Protein AF-N4UW84-F1 (afdb_monomer)

InterPro domains:
  IPR007889 DNA binding HTH domain, Psq-type [PF05225] (5-43)
  IPR009057 Homedomain-like superfamily [SSF46689] (2-56)

pLDDT: mean 84.0, std 11.3, range [47.91, 93.69]

Mean predicted aligned error: 10.62 Å

Sequence (103 aa):
MPSYTEEDMLIAINLVQNGQSELKAAKEASVPRSSLRDRLKGIRPQKKAHSDQQRLGPTVEADIIRFLRLQDTLCTPLTHFQIRQLVIRILSLQGDNKPLGKH

Secondary structure (DSSP, 8-state):
-----HHHHHHHHHHHHTT--HHHHHHHTT--HHHHHHHHTTPPPHHHHSGGG-SS-HHHHHHHHHHHHHHHHTT-PPPHHHHHHHHHHHHHHTT--PPPS--

Structure (mmCIF, N/CA/C/O backbone):
data_AF-N4UW84-F1
#
_entry.id   AF-N4UW84-F1
#
loop_
_atom_site.group_PDB
_atom_site.id
_atom_site.type_symbol
_atom_site.label_atom_id
_atom_site.label_alt_id
_atom_site.label_comp_id
_atom_site.label_asym_id
_atom_site.label_entity_id
_atom_site.label_seq_id
_atom_site.pdbx_PDB_ins_code
_atom_site.Cartn_x
_atom_site.Cartn_y
_atom_site.Cartn_z
_atom_site.occupancy
_atom_site.B_iso_or_equiv
_atom_site.auth_seq_id
_atom_site.auth_comp_id
_atom_site.auth_asym_id
_atom_site.auth_atom_id
_atom_site.pdbx_PDB_model_num
ATOM 1 N N . MET A 1 1 ? 0.893 14.140 11.248 1.00 47.91 1 MET A N 1
ATOM 2 C CA . MET A 1 1 ? -0.160 13.338 11.911 1.00 47.91 1 MET A CA 1
ATOM 3 C C . MET A 1 1 ? 0.429 11.978 12.242 1.00 47.91 1 MET A C 1
ATOM 5 O O . MET A 1 1 ? 1.151 11.478 11.386 1.00 47.91 1 MET A O 1
ATOM 9 N N . PRO A 1 2 ? 0.184 11.403 13.432 1.00 52.25 2 PRO A N 1
ATOM 10 C CA . PRO A 1 2 ? 0.597 10.034 13.727 1.00 52.25 2 PRO A CA 1
ATOM 11 C C . PRO A 1 2 ? 0.010 9.096 12.668 1.00 52.25 2 PRO A C 1
ATOM 13 O O . PRO A 1 2 ? -1.189 9.155 12.387 1.00 52.25 2 PRO A O 1
ATOM 16 N N . SER A 1 3 ? 0.866 8.304 12.028 1.00 74.56 3 SER A N 1
ATOM 17 C CA . SER A 1 3 ? 0.442 7.300 11.058 1.00 74.56 3 SER A CA 1
ATOM 18 C C . SER A 1 3 ? -0.027 6.079 11.837 1.00 74.56 3 SER A C 1
ATOM 20 O O . SER A 1 3 ? 0.803 5.304 12.295 1.00 74.56 3 SER A O 1
ATOM 22 N N . TYR A 1 4 ? -1.337 5.939 12.026 1.00 81.69 4 TYR A N 1
ATOM 23 C CA . TYR A 1 4 ? -1.922 4.719 12.577 1.00 81.69 4 TYR A CA 1
ATOM 24 C C . TYR A 1 4 ? -2.097 3.673 11.468 1.00 81.69 4 TYR A C 1
ATOM 26 O O . TYR A 1 4 ? -2.342 4.015 10.305 1.00 81.69 4 TYR A O 1
ATOM 34 N N . THR A 1 5 ? -1.966 2.402 11.823 1.00 85.50 5 THR A N 1
ATOM 35 C CA . THR A 1 5 ? -2.109 1.265 10.908 1.00 85.50 5 THR A CA 1
ATOM 36 C C . THR A 1 5 ? -3.553 0.746 10.867 1.00 85.50 5 THR A C 1
ATOM 38 O O . THR A 1 5 ? -4.422 1.170 11.633 1.00 85.50 5 THR A O 1
ATOM 41 N N . GLU A 1 6 ? -3.850 -0.169 9.936 1.00 85.06 6 GLU A N 1
ATOM 42 C CA . GLU A 1 6 ? -5.151 -0.859 9.909 1.00 85.06 6 GLU A CA 1
ATOM 43 C C . GLU A 1 6 ? -5.359 -1.693 11.183 1.00 85.06 6 GLU A C 1
ATOM 45 O O . GLU A 1 6 ? -6.471 -1.746 11.705 1.00 85.06 6 GLU A O 1
ATOM 50 N N . GLU A 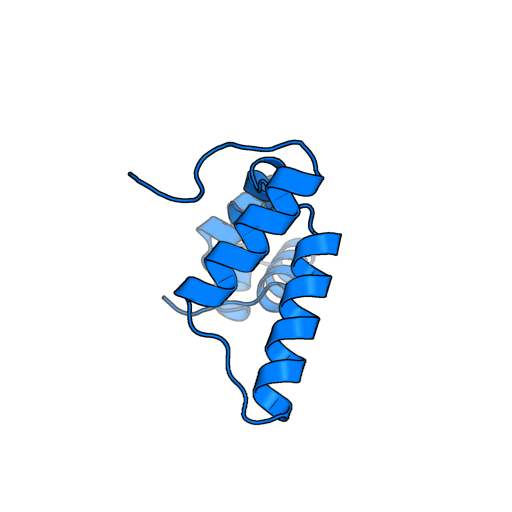1 7 ? -4.280 -2.289 11.694 1.00 87.44 7 GLU A N 1
ATOM 51 C CA . GLU A 1 7 ? -4.251 -3.117 12.902 1.00 87.44 7 GLU A CA 1
ATOM 52 C C . GLU A 1 7 ? -4.636 -2.304 14.138 1.00 87.44 7 GLU A C 1
ATOM 54 O O . GLU A 1 7 ? -5.547 -2.699 14.866 1.00 87.44 7 GLU A O 1
ATOM 59 N N . ASP A 1 8 ? -4.054 -1.111 14.301 1.00 89.62 8 ASP A N 1
ATOM 60 C CA . ASP A 1 8 ? -4.412 -0.183 15.381 1.00 89.62 8 ASP A CA 1
ATOM 61 C C . ASP A 1 8 ? -5.910 0.139 15.365 1.00 89.62 8 ASP A C 1
ATOM 63 O O . ASP A 1 8 ? -6.571 0.211 16.404 1.00 89.62 8 ASP A O 1
ATOM 67 N N . MET A 1 9 ? -6.499 0.283 14.172 1.00 88.56 9 MET A N 1
ATOM 68 C CA . MET A 1 9 ? -7.928 0.544 14.091 1.00 88.56 9 MET A CA 1
ATOM 69 C C . MET A 1 9 ? -8.790 -0.678 14.421 1.00 88.56 9 MET A C 1
ATOM 71 O O . MET A 1 9 ? -9.860 -0.514 15.007 1.00 88.56 9 MET A O 1
ATOM 75 N N . LEU A 1 10 ? -8.350 -1.888 14.077 1.00 89.62 10 LEU A N 1
ATOM 76 C CA . LEU A 1 10 ? -9.048 -3.114 14.469 1.00 89.62 10 LEU A CA 1
ATOM 77 C C . LEU A 1 10 ? -9.032 -3.295 15.990 1.00 89.62 10 LEU A C 1
ATOM 79 O O . LEU A 1 10 ? -10.072 -3.616 16.568 1.00 89.62 10 LEU A O 1
ATOM 83 N N . ILE A 1 11 ? -7.900 -3.004 16.639 1.00 92.19 11 ILE A N 1
ATOM 84 C CA . ILE A 1 11 ? -7.777 -2.998 18.103 1.00 92.19 11 ILE A CA 1
ATOM 85 C C . ILE A 1 11 ? -8.775 -2.002 18.704 1.00 92.19 11 ILE A C 1
ATOM 87 O O . 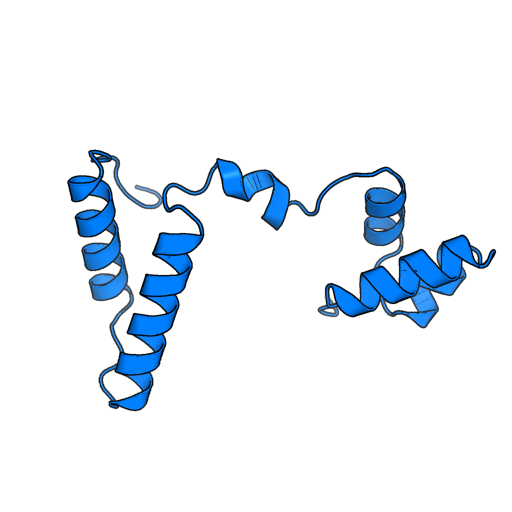ILE A 1 11 ? -9.561 -2.360 19.580 1.00 92.19 11 ILE A O 1
ATOM 91 N N . ALA A 1 12 ? -8.816 -0.773 18.183 1.00 92.25 12 ALA A N 1
ATOM 92 C CA . ALA A 1 12 ? -9.744 0.254 18.649 1.00 92.25 12 ALA A CA 1
ATOM 93 C C . ALA A 1 12 ? -11.221 -0.165 18.513 1.00 92.25 12 ALA A C 1
ATOM 95 O O . ALA A 1 12 ? -12.019 0.074 19.418 1.00 92.25 12 ALA A O 1
ATOM 96 N N . ILE A 1 13 ? -11.596 -0.805 17.400 1.00 90.88 13 ILE A N 1
ATOM 97 C CA . ILE A 1 13 ? -12.960 -1.312 17.182 1.00 90.88 13 ILE A CA 1
ATOM 98 C C . ILE A 1 13 ? -13.289 -2.417 18.191 1.00 90.88 13 ILE A C 1
ATOM 100 O O . ILE A 1 13 ? -14.372 -2.399 18.776 1.00 90.88 13 ILE A O 1
ATOM 104 N N . ASN A 1 14 ? -12.359 -3.345 18.431 1.00 93.31 14 ASN A N 1
ATOM 105 C CA . ASN A 1 14 ? -12.554 -4.430 19.389 1.00 93.31 14 ASN A CA 1
ATOM 106 C C . ASN A 1 14 ? -12.741 -3.900 20.821 1.00 93.31 14 ASN A C 1
ATOM 108 O O . ASN A 1 14 ? -13.651 -4.334 21.521 1.00 93.31 14 ASN A O 1
ATOM 112 N N . LEU A 1 15 ? -11.964 -2.892 21.230 1.00 92.25 15 LEU A N 1
ATOM 113 C CA . LEU A 1 15 ? -12.121 -2.237 22.534 1.00 92.25 15 LEU A CA 1
ATOM 114 C C . LEU A 1 15 ? -13.513 -1.612 22.711 1.00 92.25 15 LEU A C 1
ATOM 116 O O . LEU A 1 15 ? -14.109 -1.741 23.782 1.00 92.25 15 LEU A O 1
ATOM 120 N N . VAL A 1 16 ? -14.058 -0.980 21.664 1.00 91.88 16 VAL A N 1
ATOM 121 C CA . VAL A 1 16 ? -15.428 -0.437 21.695 1.00 91.88 16 VAL A CA 1
ATOM 122 C C . VAL A 1 16 ? -16.471 -1.554 21.777 1.00 91.88 16 VAL A C 1
ATOM 124 O O . VAL A 1 16 ? -17.420 -1.444 22.550 1.00 91.88 16 VAL A O 1
ATOM 127 N N . GLN A 1 17 ? -16.285 -2.653 21.040 1.00 90.31 17 GLN A N 1
ATOM 128 C CA . GLN A 1 17 ? -17.166 -3.827 21.112 1.00 90.31 17 GLN A CA 1
ATOM 129 C C . GLN A 1 17 ? -17.149 -4.489 22.497 1.00 90.31 17 GLN A C 1
ATOM 131 O O . GLN A 1 17 ? -18.188 -4.942 22.967 1.00 90.31 17 GLN A O 1
ATOM 136 N N . ASN A 1 18 ? -16.005 -4.461 23.187 1.00 91.31 18 ASN A N 1
ATOM 137 C CA . ASN A 1 18 ? -15.851 -4.933 24.566 1.00 91.31 18 ASN A CA 1
ATOM 138 C C . ASN A 1 18 ? -16.427 -3.956 25.616 1.00 91.31 18 ASN A C 1
ATOM 140 O O . ASN A 1 18 ? -16.223 -4.144 26.814 1.00 91.31 18 ASN A O 1
ATOM 144 N N . GLY A 1 19 ? -17.132 -2.902 25.190 1.00 89.38 19 GLY A N 1
ATOM 145 C CA . GLY A 1 19 ? -17.834 -1.970 26.072 1.00 89.38 19 GLY A CA 1
ATOM 146 C C . GLY A 1 19 ? -17.020 -0.752 26.513 1.00 89.38 19 GLY A C 1
ATOM 147 O O . GLY A 1 19 ? -17.495 0.021 27.348 1.00 89.38 19 GLY A O 1
ATOM 148 N N . GLN A 1 20 ? -15.814 -0.525 25.976 1.00 91.56 20 GLN A N 1
ATOM 149 C CA . GLN A 1 20 ? -15.116 0.737 26.225 1.00 91.56 20 GLN A CA 1
ATOM 150 C C . GLN A 1 20 ? -15.748 1.902 25.446 1.00 91.56 20 GLN A C 1
ATOM 152 O O . GLN A 1 20 ? -16.238 1.760 24.329 1.00 91.56 20 GLN A O 1
ATOM 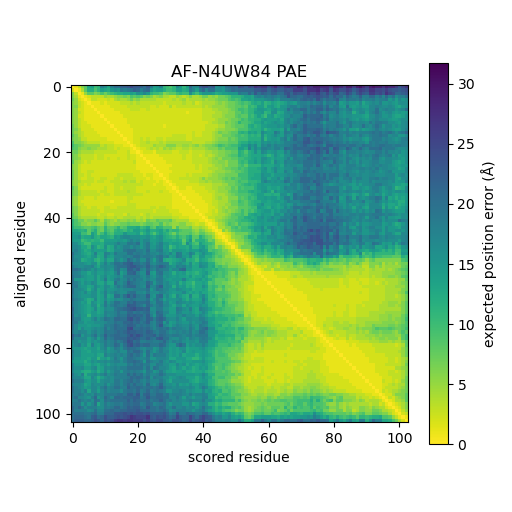157 N N . SER A 1 21 ? -15.657 3.111 26.008 1.00 90.88 21 SER A N 1
ATOM 158 C CA . SER A 1 21 ? -16.028 4.330 25.280 1.00 90.88 21 SER A CA 1
ATOM 159 C C . SER A 1 21 ? -15.104 4.577 24.078 1.00 90.88 21 SER A C 1
ATOM 161 O O . SER A 1 21 ? -13.889 4.399 24.187 1.00 90.88 21 SER A O 1
ATOM 163 N N . GLU A 1 22 ? -15.651 5.113 22.981 1.00 90.38 22 GLU A N 1
ATOM 164 C CA . GLU A 1 22 ? -14.891 5.488 21.774 1.00 90.38 22 GLU A CA 1
ATOM 165 C C . GLU A 1 22 ? -13.665 6.368 22.071 1.00 90.38 22 GLU A C 1
ATOM 167 O O . GLU A 1 22 ? -12.639 6.244 21.412 1.00 90.38 22 GLU A O 1
ATOM 172 N N . LEU A 1 23 ? -13.763 7.274 23.055 1.00 90.00 23 LEU A N 1
ATOM 173 C CA . LEU A 1 23 ? -12.659 8.160 23.441 1.00 90.00 23 LEU A CA 1
ATOM 174 C C . LEU A 1 23 ? -11.478 7.364 24.005 1.00 90.00 23 LEU A C 1
ATOM 176 O O . LEU A 1 23 ? -10.327 7.637 23.671 1.00 90.00 23 LEU A O 1
ATOM 180 N N . LYS A 1 24 ? -11.782 6.404 24.885 1.00 91.06 24 LYS A N 1
ATOM 181 C CA . LYS A 1 24 ? -10.784 5.590 25.575 1.00 91.06 24 LYS A CA 1
ATOM 182 C C . LYS A 1 24 ? -10.126 4.623 24.597 1.00 91.06 24 LYS A C 1
ATOM 184 O O . LYS A 1 24 ? -8.906 4.637 24.494 1.00 91.06 24 LYS A O 1
ATOM 189 N N . ALA A 1 25 ? -10.933 3.925 23.802 1.00 91.81 25 ALA A N 1
ATOM 190 C CA . ALA A 1 25 ? -10.455 3.022 22.762 1.00 91.81 25 ALA A CA 1
ATOM 191 C C . ALA A 1 25 ? -9.564 3.736 21.730 1.00 91.81 25 ALA A C 1
ATOM 193 O O . ALA A 1 25 ? -8.503 3.235 21.371 1.00 91.81 25 ALA A O 1
ATOM 194 N N . ALA A 1 26 ? -9.952 4.943 21.296 1.00 90.88 26 ALA A N 1
ATOM 195 C CA . ALA A 1 26 ? -9.157 5.732 20.358 1.00 90.88 26 ALA A CA 1
ATOM 196 C C . ALA A 1 26 ? -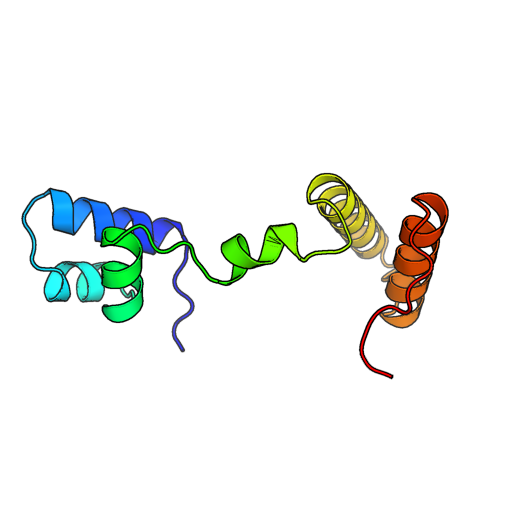7.801 6.157 20.944 1.00 90.88 26 ALA A C 1
ATOM 198 O O . ALA A 1 26 ? -6.782 6.095 20.260 1.00 90.88 26 ALA A O 1
ATOM 199 N N . LYS A 1 27 ? -7.778 6.568 22.218 1.00 90.38 27 LYS A N 1
ATOM 200 C CA . LYS A 1 27 ? -6.544 6.961 22.908 1.00 90.38 27 LYS A CA 1
ATOM 201 C C . LYS A 1 27 ? -5.621 5.765 23.150 1.00 90.38 27 LYS A C 1
ATOM 203 O O . LYS A 1 27 ? -4.416 5.904 22.988 1.00 90.38 27 LYS A O 1
ATOM 208 N N . GLU A 1 28 ? -6.186 4.619 23.520 1.00 90.81 28 GLU A N 1
ATOM 209 C CA . GLU A 1 28 ? -5.449 3.385 23.809 1.00 90.81 28 GLU A CA 1
ATOM 210 C C . GLU A 1 28 ? -4.786 2.819 22.546 1.00 90.81 28 GLU A C 1
ATOM 212 O O . GLU A 1 28 ? -3.598 2.517 22.556 1.00 90.81 28 GLU A O 1
ATOM 217 N N . ALA A 1 29 ? -5.507 2.807 21.425 1.00 88.31 29 ALA A N 1
ATOM 218 C CA . ALA A 1 29 ? -4.977 2.383 20.131 1.00 88.31 29 ALA A CA 1
ATOM 219 C C . ALA A 1 29 ? -4.235 3.491 19.354 1.00 88.31 29 ALA A C 1
ATOM 221 O O . ALA A 1 29 ? -3.863 3.294 18.203 1.00 88.31 29 ALA A O 1
ATOM 222 N N . SER A 1 30 ? -4.041 4.680 19.939 1.00 89.88 30 SER A N 1
ATOM 223 C CA . SER A 1 30 ? -3.405 5.834 19.273 1.00 89.88 30 SER A CA 1
ATOM 224 C C . SER A 1 30 ? -4.022 6.213 17.913 1.00 89.88 30 SER A C 1
ATOM 226 O O . SER A 1 30 ? -3.337 6.708 17.015 1.00 89.88 30 SER A O 1
ATOM 228 N N . VAL A 1 31 ? -5.337 6.030 17.761 1.00 89.50 31 VAL A N 1
ATOM 229 C CA . VAL A 1 31 ? -6.074 6.365 16.537 1.00 89.50 31 VAL A CA 1
ATOM 230 C C . VAL A 1 31 ? -6.910 7.641 16.693 1.00 89.50 31 VAL A C 1
ATOM 232 O O . VAL A 1 31 ? -7.409 7.943 17.779 1.00 89.50 31 VAL A O 1
ATOM 235 N N . PRO A 1 32 ? -7.156 8.403 15.613 1.00 89.31 32 PRO A N 1
ATOM 236 C CA . PRO A 1 32 ? -8.100 9.511 15.652 1.00 89.31 32 PRO A CA 1
ATOM 237 C C . PRO A 1 32 ? -9.517 9.023 15.960 1.00 89.31 32 PRO A C 1
ATOM 239 O O . PRO A 1 32 ? -10.064 8.164 15.262 1.00 89.31 32 PRO A O 1
ATOM 242 N N . ARG A 1 33 ? -10.158 9.634 16.962 1.00 89.12 33 ARG A N 1
ATOM 243 C CA . ARG A 1 33 ? -11.540 9.303 17.336 1.00 89.12 33 ARG A CA 1
ATOM 244 C C . ARG A 1 33 ? -12.521 9.466 16.171 1.00 89.12 33 ARG A C 1
ATOM 246 O O . ARG A 1 33 ? -13.436 8.660 16.036 1.00 89.12 33 ARG A O 1
ATOM 253 N N . SER A 1 34 ? -12.348 10.499 15.344 1.00 88.00 34 SER A N 1
ATOM 254 C CA . SER A 1 34 ? -13.191 10.723 14.163 1.00 88.00 34 SER A CA 1
ATOM 255 C C . SER A 1 34 ? -13.139 9.527 13.212 1.00 88.00 34 SER A C 1
ATOM 257 O O . SER A 1 34 ? -14.184 8.986 12.871 1.00 88.00 34 SER A O 1
ATOM 259 N N . SER A 1 35 ? -11.935 9.045 12.888 1.00 87.88 35 SER A N 1
ATOM 260 C CA . SER A 1 35 ? -11.729 7.875 12.029 1.00 87.88 35 SER A CA 1
ATOM 261 C C . SER A 1 35 ? -12.306 6.585 12.622 1.00 87.88 35 SER A C 1
ATOM 263 O O . SER A 1 35 ? -12.901 5.800 11.886 1.00 87.88 35 SER A O 1
ATOM 265 N N . LEU A 1 36 ? -12.182 6.377 13.939 1.00 88.69 36 LEU A N 1
ATOM 266 C CA . LEU A 1 36 ? -12.805 5.240 14.629 1.00 88.69 36 LEU A CA 1
ATOM 267 C C . LEU A 1 36 ? -14.336 5.293 14.531 1.00 88.69 36 LEU A C 1
ATOM 269 O O . LEU A 1 36 ? -14.971 4.304 14.170 1.00 88.69 36 LEU A O 1
ATOM 273 N N . ARG A 1 37 ? -14.930 6.460 14.801 1.00 89.75 37 ARG A N 1
ATOM 274 C CA . ARG A 1 37 ? -16.382 6.671 14.721 1.00 89.75 37 ARG A CA 1
ATOM 275 C C . ARG A 1 37 ? -16.913 6.449 13.307 1.00 89.75 37 ARG A C 1
ATOM 277 O O . ARG A 1 37 ? -17.964 5.840 13.138 1.00 89.75 37 ARG A O 1
ATOM 284 N N . ASP A 1 38 ? -16.195 6.930 12.299 1.00 87.75 38 ASP A N 1
ATOM 285 C CA . ASP A 1 38 ? -16.579 6.754 10.899 1.00 87.75 38 ASP A CA 1
ATOM 286 C C . ASP A 1 38 ? -16.562 5.266 10.512 1.00 87.75 38 ASP A C 1
ATOM 288 O O . ASP A 1 38 ? -17.509 4.776 9.894 1.00 87.75 38 ASP A O 1
ATOM 292 N N . ARG A 1 39 ? -15.566 4.504 10.978 1.00 86.25 39 ARG A N 1
ATOM 293 C CA . ARG A 1 39 ? -15.516 3.047 10.785 1.00 86.25 39 ARG A CA 1
ATOM 294 C C . ARG A 1 39 ? -16.613 2.284 11.514 1.00 86.25 39 ARG A C 1
ATOM 296 O O . ARG A 1 39 ? -17.169 1.361 10.928 1.00 86.25 39 ARG A O 1
ATOM 303 N N . LEU A 1 40 ? -16.970 2.679 12.737 1.00 86.12 40 LEU A N 1
ATOM 304 C CA . LEU A 1 40 ? -18.108 2.092 13.460 1.00 86.12 40 LEU A CA 1
ATOM 305 C C . LEU A 1 40 ? -19.438 2.332 12.729 1.00 86.12 40 LEU A C 1
ATOM 307 O O . LEU A 1 40 ? -20.331 1.494 12.782 1.00 86.12 40 LEU A O 1
ATOM 311 N N . LYS A 1 41 ? -19.551 3.441 11.988 1.00 86.44 41 LYS A N 1
ATOM 312 C CA . LYS A 1 41 ? -20.689 3.738 11.103 1.00 86.44 41 LYS A CA 1
ATOM 313 C C . LYS A 1 41 ? -20.625 3.026 9.744 1.00 86.44 41 LYS A C 1
ATOM 315 O O . LYS A 1 41 ? -21.494 3.250 8.908 1.00 86.44 41 LYS A O 1
ATOM 320 N N . GLY A 1 42 ? -19.606 2.202 9.497 1.00 79.50 42 GLY A N 1
ATOM 321 C CA . GLY A 1 42 ? -19.415 1.492 8.230 1.00 79.50 42 GLY A CA 1
ATOM 322 C C . GLY A 1 42 ? -18.822 2.342 7.101 1.00 79.50 42 GLY A C 1
ATOM 323 O O . GLY A 1 42 ? -18.788 1.894 5.953 1.00 79.50 42 GLY A O 1
ATOM 324 N N . ILE A 1 43 ? -18.331 3.552 7.391 1.00 78.94 43 ILE A N 1
ATOM 325 C CA . ILE A 1 43 ? -17.674 4.400 6.393 1.00 78.94 43 ILE A CA 1
ATOM 326 C C . ILE A 1 43 ? -16.305 3.797 6.079 1.00 78.94 43 ILE A C 1
ATOM 328 O O . ILE A 1 43 ? -15.445 3.631 6.950 1.00 78.94 43 ILE A O 1
ATOM 332 N N . ARG A 1 44 ? -16.102 3.447 4.808 1.00 67.38 44 ARG A N 1
ATOM 333 C CA . ARG A 1 44 ? -14.836 2.881 4.338 1.00 67.38 44 ARG A CA 1
ATOM 334 C C . ARG A 1 44 ? -13.757 3.969 4.293 1.00 67.38 44 ARG A C 1
ATOM 336 O O . ARG A 1 44 ? -14.058 5.107 3.935 1.00 67.38 44 ARG A O 1
ATOM 343 N N . PRO A 1 45 ? -12.490 3.632 4.592 1.00 67.88 45 PRO A N 1
ATOM 344 C CA . PRO A 1 45 ? -11.379 4.557 4.414 1.00 67.88 45 PRO A CA 1
ATOM 345 C C . PRO A 1 45 ? -11.367 5.118 2.994 1.00 67.88 45 PRO A C 1
ATOM 347 O O . PRO A 1 45 ? -11.487 4.359 2.034 1.00 67.88 45 PRO A O 1
ATOM 350 N N . GLN A 1 46 ? -11.153 6.426 2.855 1.00 61.38 46 GLN A N 1
ATOM 351 C CA . GLN A 1 46 ? -11.158 7.121 1.564 1.00 61.38 46 GLN A CA 1
ATOM 352 C C . GLN A 1 46 ? -10.240 6.447 0.521 1.00 61.38 46 GLN A C 1
ATOM 354 O O . GLN A 1 46 ? -10.608 6.312 -0.641 1.00 61.38 46 GLN A O 1
ATOM 359 N N . LYS A 1 47 ? -9.085 5.916 0.950 1.00 57.28 47 LYS A N 1
ATOM 360 C CA . LYS A 1 47 ? -8.162 5.152 0.088 1.00 57.28 47 LYS A CA 1
ATOM 361 C C . LYS A 1 47 ? -8.775 3.871 -0.498 1.00 57.28 47 LYS A C 1
ATOM 363 O O . LYS A 1 47 ? -8.475 3.535 -1.632 1.00 57.28 47 LYS A O 1
ATOM 368 N N . LYS A 1 48 ? -9.634 3.177 0.258 1.00 58.78 48 LYS A N 1
ATOM 369 C CA . LYS A 1 48 ? -10.390 1.997 -0.203 1.00 58.78 48 LYS A CA 1
ATOM 370 C C . LYS A 1 48 ? -11.673 2.390 -0.946 1.00 58.78 48 LYS A C 1
ATOM 372 O O . LYS A 1 48 ? -12.179 1.597 -1.717 1.00 58.78 48 LYS A O 1
ATOM 377 N N . ALA A 1 49 ? -12.220 3.583 -0.708 1.00 56.78 49 ALA A N 1
ATOM 378 C CA . ALA A 1 49 ? -13.410 4.073 -1.409 1.00 56.78 49 ALA A CA 1
ATOM 379 C C . ALA A 1 49 ? -13.105 4.525 -2.849 1.00 56.78 49 ALA A C 1
ATOM 381 O O . ALA A 1 49 ? -13.968 4.445 -3.714 1.00 56.78 49 ALA A O 1
ATOM 382 N N . HIS A 1 50 ? -11.877 4.982 -3.110 1.00 56.78 50 HIS A N 1
ATOM 383 C CA . HIS A 1 50 ? -11.430 5.399 -4.442 1.00 56.78 50 HIS A CA 1
ATOM 384 C C . HIS A 1 50 ? -10.660 4.311 -5.206 1.00 56.78 50 HIS A C 1
ATOM 386 O O . HIS A 1 50 ? -10.147 4.605 -6.284 1.00 56.78 50 HIS A O 1
ATOM 392 N N . SER A 1 51 ? -10.579 3.070 -4.700 1.00 58.81 51 SER A N 1
ATOM 393 C CA . SER A 1 51 ? -9.978 1.957 -5.458 1.00 58.81 51 SER A CA 1
ATOM 394 C C . SER A 1 51 ? -10.680 1.760 -6.799 1.00 58.81 51 SER A C 1
ATOM 396 O O . SER A 1 51 ? -10.030 1.572 -7.817 1.00 58.81 51 SER A O 1
ATOM 398 N N . ASP A 1 52 ? -12.003 1.925 -6.821 1.00 57.91 52 ASP A N 1
ATOM 399 C CA . ASP A 1 52 ? -12.828 1.770 -8.025 1.00 57.91 52 ASP A CA 1
ATOM 400 C C . ASP A 1 52 ? -12.608 2.909 -9.039 1.00 57.91 52 ASP A C 1
ATOM 402 O O . ASP A 1 52 ? -13.042 2.833 -10.185 1.00 57.91 52 ASP A O 1
ATOM 406 N N . GLN A 1 53 ? -11.930 3.983 -8.621 1.00 61.91 53 GLN A N 1
ATOM 407 C CA . GLN A 1 53 ? -11.528 5.100 -9.475 1.00 61.91 53 GLN A CA 1
ATOM 408 C C . GLN A 1 53 ? -10.073 4.979 -9.951 1.00 61.91 53 GLN A C 1
ATOM 410 O O . GLN A 1 53 ? -9.626 5.798 -10.761 1.00 61.91 53 GLN A O 1
ATOM 415 N N . GLN A 1 54 ? -9.317 3.986 -9.466 1.00 72.12 54 GLN A N 1
ATOM 416 C CA . GLN A 1 54 ? -7.985 3.704 -9.983 1.00 72.12 54 GLN A CA 1
ATOM 417 C C . GLN A 1 54 ? -8.108 3.104 -11.386 1.00 72.12 54 GLN A C 1
ATOM 419 O O . GLN A 1 54 ? -8.875 2.181 -11.633 1.00 72.12 54 GLN A O 1
ATOM 424 N N . ARG A 1 55 ? -7.333 3.650 -12.329 1.00 78.62 55 ARG A N 1
ATOM 425 C CA . ARG A 1 55 ? -7.307 3.164 -13.720 1.00 78.62 55 ARG A CA 1
ATOM 426 C C . ARG A 1 55 ? -6.639 1.795 -13.843 1.00 78.62 55 ARG A C 1
ATOM 428 O O . ARG A 1 55 ? -6.949 1.042 -14.756 1.00 78.62 55 ARG A O 1
ATOM 435 N N . LEU A 1 56 ? -5.716 1.492 -12.933 1.00 81.12 56 LEU A N 1
ATOM 436 C CA . LEU A 1 56 ? -5.097 0.180 -12.817 1.00 81.12 56 LEU A CA 1
ATOM 437 C C . LEU A 1 56 ? -5.888 -0.654 -11.815 1.00 81.12 56 LEU A C 1
ATOM 439 O O . LEU A 1 56 ? -6.179 -0.188 -10.716 1.00 81.12 56 LEU A O 1
ATOM 443 N N . GLY A 1 57 ? -6.188 -1.897 -12.184 1.00 81.88 57 GLY A N 1
ATOM 444 C CA . GLY A 1 57 ? -6.710 -2.871 -11.234 1.00 81.88 57 GLY A CA 1
ATOM 445 C C . GLY A 1 57 ? -5.664 -3.235 -10.167 1.00 81.88 57 GLY A C 1
ATOM 446 O O . GLY A 1 57 ? -4.460 -3.179 -10.441 1.00 81.88 57 GLY A O 1
ATOM 447 N N . PRO A 1 58 ? -6.099 -3.680 -8.975 1.00 81.12 58 PRO A N 1
ATOM 448 C CA . PRO A 1 58 ? -5.209 -3.959 -7.844 1.00 81.12 58 PRO A CA 1
ATOM 449 C C . PRO A 1 58 ? -4.188 -5.071 -8.131 1.00 81.12 58 PRO A C 1
ATOM 451 O O . PRO A 1 58 ? -3.085 -5.054 -7.592 1.00 81.12 58 PRO A O 1
ATOM 454 N N . THR A 1 59 ? -4.527 -6.031 -8.99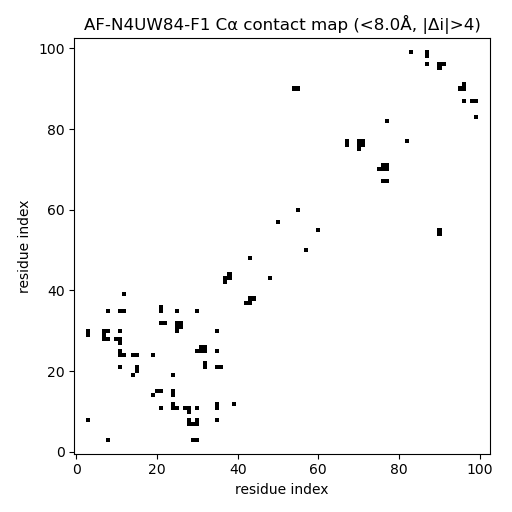7 1.00 84.88 59 THR A N 1
ATOM 455 C CA . THR A 1 59 ? -3.622 -7.112 -9.422 1.00 84.88 59 THR A CA 1
ATOM 456 C C . THR A 1 59 ? -2.458 -6.580 -10.253 1.00 84.88 59 THR A C 1
ATOM 458 O O . THR A 1 59 ? -1.303 -6.863 -9.957 1.00 84.88 59 THR A O 1
ATOM 461 N N . VAL A 1 60 ? -2.758 -5.740 -11.245 1.00 85.75 60 VAL A N 1
ATOM 462 C CA . VAL A 1 60 ? -1.754 -5.126 -12.122 1.00 85.75 60 VAL A CA 1
ATOM 463 C C . VAL A 1 60 ? -0.854 -4.182 -11.327 1.00 85.75 60 VAL A C 1
ATOM 465 O O . VAL A 1 60 ? 0.358 -4.170 -11.527 1.00 85.75 60 VAL A O 1
ATOM 468 N N . GLU A 1 61 ? -1.420 -3.416 -10.392 1.00 88.62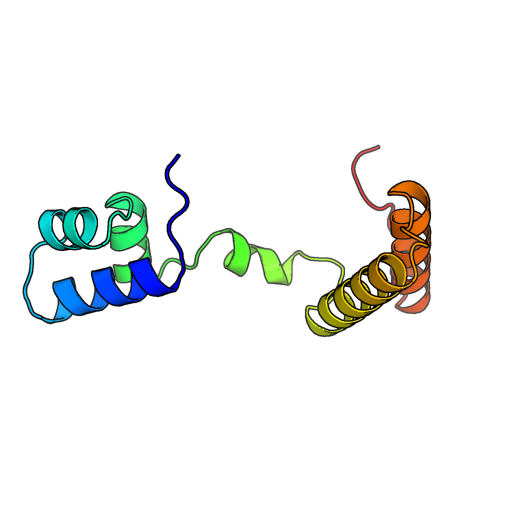 61 GLU A N 1
ATOM 469 C CA . GLU A 1 61 ? -0.636 -2.566 -9.492 1.00 88.62 61 GLU A CA 1
ATOM 470 C C . GLU A 1 61 ? 0.333 -3.395 -8.632 1.00 88.62 61 GLU A C 1
ATOM 472 O O . GLU A 1 61 ? 1.509 -3.042 -8.521 1.00 88.62 61 GLU A O 1
ATOM 477 N N . ALA A 1 62 ? -0.115 -4.530 -8.085 1.00 88.81 62 ALA A N 1
ATOM 478 C CA . ALA A 1 62 ? 0.740 -5.431 -7.312 1.00 88.81 62 ALA A CA 1
ATOM 479 C C . ALA A 1 62 ? 1.898 -6.006 -8.148 1.00 88.81 62 ALA A C 1
ATOM 481 O O . ALA A 1 62 ? 3.040 -6.037 -7.675 1.00 88.81 62 ALA A O 1
ATOM 482 N N . ASP A 1 63 ? 1.634 -6.399 -9.396 1.00 90.44 63 ASP A N 1
ATOM 483 C CA . ASP A 1 63 ? 2.660 -6.895 -10.317 1.00 90.44 63 ASP A CA 1
ATOM 484 C C . ASP A 1 63 ? 3.692 -5.812 -10.660 1.00 90.44 63 ASP A C 1
ATOM 486 O O . ASP A 1 63 ? 4.899 -6.076 -10.644 1.00 90.44 63 ASP A O 1
ATOM 490 N N . ILE A 1 64 ? 3.243 -4.572 -10.894 1.00 90.12 64 ILE A N 1
ATOM 491 C CA . ILE A 1 64 ? 4.132 -3.426 -11.128 1.00 90.12 64 ILE A CA 1
ATOM 492 C C . ILE A 1 64 ? 4.996 -3.172 -9.892 1.00 90.12 64 ILE A C 1
ATOM 494 O O . ILE A 1 64 ? 6.212 -3.061 -10.019 1.00 90.12 64 ILE A O 1
ATOM 498 N N . ILE A 1 65 ? 4.414 -3.132 -8.690 1.00 90.56 65 ILE A N 1
ATOM 499 C CA . ILE A 1 65 ? 5.172 -2.934 -7.443 1.00 90.56 65 ILE A CA 1
ATOM 500 C C . ILE A 1 65 ? 6.229 -4.028 -7.274 1.00 90.56 65 ILE A C 1
ATOM 502 O O . ILE A 1 65 ? 7.372 -3.734 -6.919 1.00 90.56 65 ILE A O 1
ATOM 506 N N . ARG A 1 66 ? 5.875 -5.289 -7.543 1.00 92.62 66 ARG A N 1
ATOM 507 C CA . ARG A 1 66 ? 6.818 -6.411 -7.488 1.00 92.62 66 ARG A CA 1
ATOM 508 C C . ARG A 1 66 ? 7.962 -6.229 -8.485 1.00 92.62 66 ARG A C 1
ATOM 510 O O . ARG A 1 66 ? 9.115 -6.445 -8.120 1.00 92.62 66 ARG A O 1
ATOM 517 N N . PHE A 1 67 ? 7.657 -5.813 -9.712 1.00 92.19 67 PHE A N 1
ATOM 518 C CA . PHE A 1 67 ? 8.660 -5.526 -10.733 1.00 92.19 67 PHE A CA 1
ATOM 519 C C . PHE A 1 67 ? 9.593 -4.375 -10.325 1.00 92.19 67 PHE A C 1
ATOM 521 O O . PHE A 1 67 ? 10.807 -4.521 -10.436 1.00 92.19 67 PHE A O 1
ATOM 528 N N . LEU A 1 68 ? 9.061 -3.273 -9.785 1.00 91.81 68 LEU A N 1
ATOM 529 C CA . LEU A 1 68 ? 9.871 -2.143 -9.311 1.00 91.81 68 LEU A CA 1
ATOM 530 C C . LEU A 1 68 ? 10.817 -2.556 -8.179 1.00 91.81 68 LEU A C 1
ATOM 532 O O . LEU A 1 68 ? 12.006 -2.265 -8.237 1.00 91.81 68 LEU A O 1
ATOM 536 N N . ARG A 1 69 ? 10.320 -3.323 -7.203 1.00 93.12 69 ARG A N 1
ATOM 537 C CA . ARG A 1 69 ? 11.158 -3.860 -6.120 1.00 93.12 69 ARG A CA 1
ATOM 538 C C . ARG A 1 69 ? 12.280 -4.753 -6.649 1.00 93.12 69 ARG A C 1
ATOM 540 O O . ARG A 1 69 ? 13.389 -4.701 -6.132 1.00 93.12 69 ARG A O 1
ATOM 547 N N . LEU A 1 70 ? 12.010 -5.562 -7.676 1.00 93.31 70 LEU A N 1
ATOM 548 C CA . LEU A 1 70 ? 13.039 -6.387 -8.310 1.00 93.31 70 LEU A CA 1
ATOM 549 C C . LEU A 1 70 ? 14.119 -5.520 -8.977 1.00 93.31 70 LEU A C 1
ATOM 551 O O . LEU A 1 70 ? 15.305 -5.789 -8.811 1.00 93.31 70 LEU A O 1
ATOM 555 N N . GLN A 1 71 ? 13.731 -4.458 -9.683 1.00 92.38 71 GLN A N 1
ATOM 556 C CA . GLN A 1 71 ? 14.675 -3.508 -10.286 1.00 92.38 71 GLN A CA 1
ATOM 557 C C . GLN A 1 71 ? 15.559 -2.829 -9.226 1.00 92.38 71 GLN A C 1
ATOM 559 O O . GLN A 1 71 ? 16.777 -2.750 -9.402 1.00 92.38 71 GLN A O 1
ATOM 564 N N . ASP A 1 72 ? 14.979 -2.448 -8.083 1.00 91.00 72 ASP A N 1
ATOM 565 C CA . ASP A 1 72 ? 15.732 -1.899 -6.948 1.00 91.00 72 ASP A CA 1
ATOM 566 C C . ASP A 1 72 ? 16.758 -2.905 -6.404 1.00 91.00 72 ASP A C 1
ATOM 568 O O . ASP A 1 72 ? 17.916 -2.548 -6.189 1.00 91.00 72 ASP A O 1
ATOM 572 N N . THR A 1 73 ? 16.380 -4.182 -6.244 1.00 93.69 73 THR A N 1
ATOM 573 C CA . THR A 1 73 ? 17.312 -5.231 -5.776 1.00 93.69 73 THR A CA 1
ATOM 574 C C . THR A 1 73 ? 18.460 -5.496 -6.749 1.00 93.69 73 THR A C 1
ATOM 576 O O . THR A 1 73 ? 19.532 -5.926 -6.334 1.00 93.69 73 THR A O 1
ATOM 579 N N . LEU A 1 74 ? 18.249 -5.216 -8.037 1.00 93.69 74 LEU A N 1
ATOM 580 C CA . LEU A 1 74 ? 19.256 -5.338 -9.089 1.00 93.69 74 LEU A CA 1
ATOM 581 C C . LEU A 1 74 ? 20.081 -4.053 -9.265 1.00 93.69 74 LEU A C 1
ATOM 583 O O . LEU A 1 74 ? 20.814 -3.937 -10.245 1.00 93.69 74 LEU A O 1
ATOM 587 N N . CYS A 1 75 ? 19.951 -3.077 -8.359 1.00 92.00 75 CYS A N 1
ATOM 588 C CA . CYS A 1 75 ? 20.604 -1.768 -8.446 1.00 92.00 75 CYS A CA 1
ATOM 589 C C . CYS A 1 75 ? 20.299 -1.027 -9.763 1.00 92.00 75 CYS A C 1
ATOM 591 O O . CYS A 1 75 ? 21.121 -0.258 -10.260 1.00 92.00 75 CYS A O 1
ATOM 593 N N . THR A 1 76 ? 19.109 -1.247 -10.326 1.00 91.31 76 THR A N 1
ATOM 594 C CA . THR A 1 76 ? 18.638 -0.630 -11.578 1.00 91.31 76 THR A CA 1
ATOM 595 C C . THR A 1 76 ? 17.318 0.117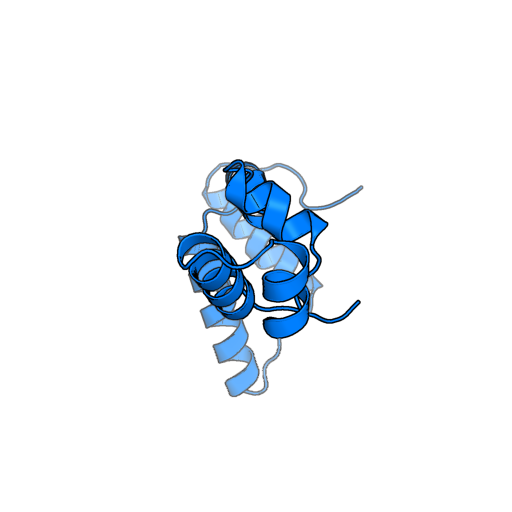 -11.357 1.00 91.31 76 THR A C 1
ATOM 597 O O . THR A 1 76 ? 16.324 -0.174 -12.018 1.00 91.31 76 THR A O 1
ATOM 600 N N . PRO A 1 77 ? 17.258 1.086 -10.421 1.00 89.12 77 PRO A N 1
ATOM 601 C CA . PRO A 1 77 ? 16.010 1.760 -10.088 1.00 89.12 77 PRO A CA 1
ATOM 602 C C . PRO A 1 77 ? 15.458 2.514 -11.302 1.00 89.12 77 PRO A C 1
ATOM 604 O O . PRO A 1 77 ? 16.162 3.273 -11.975 1.00 89.12 77 PRO A O 1
ATOM 607 N N . LEU A 1 78 ? 14.169 2.325 -11.571 1.00 89.38 78 LEU A N 1
ATOM 608 C CA . LEU A 1 78 ? 13.482 3.033 -12.643 1.00 89.38 78 LEU A CA 1
ATOM 609 C C . LEU A 1 78 ? 13.171 4.465 -12.208 1.00 89.38 78 LEU A C 1
ATOM 611 O O . LEU A 1 78 ? 12.651 4.724 -11.124 1.00 89.38 78 LEU A O 1
ATOM 615 N N . THR A 1 79 ? 13.430 5.414 -13.098 1.00 91.62 79 THR A N 1
ATOM 616 C CA . THR A 1 79 ? 13.024 6.808 -12.902 1.00 91.62 79 THR A CA 1
ATOM 617 C C . THR A 1 79 ? 11.501 6.934 -12.932 1.00 91.62 79 THR A C 1
ATOM 619 O O . THR A 1 79 ? 10.809 6.188 -13.629 1.00 91.62 79 THR A O 1
ATOM 622 N N . HIS A 1 80 ? 10.958 7.956 -12.265 1.00 87.94 80 HIS A N 1
ATOM 623 C CA . HIS A 1 80 ? 9.523 8.263 -12.314 1.00 87.94 80 HIS A CA 1
ATOM 624 C C . HIS A 1 80 ? 8.987 8.379 -13.756 1.00 87.94 80 HIS A C 1
ATOM 626 O O . HIS A 1 80 ? 7.874 7.942 -14.049 1.00 87.94 80 HIS A O 1
ATOM 632 N N . PHE A 1 81 ? 9.789 8.919 -14.683 1.00 88.62 81 PHE A N 1
ATOM 633 C CA . PHE A 1 81 ? 9.432 8.986 -16.100 1.00 88.62 81 PHE A CA 1
ATOM 634 C C . PHE A 1 81 ? 9.293 7.594 -16.732 1.00 88.62 81 PHE A C 1
ATOM 636 O O . PHE A 1 81 ? 8.292 7.330 -17.394 1.00 88.62 81 PHE A O 1
ATOM 643 N N . GLN A 1 82 ? 10.247 6.687 -16.502 1.00 91.06 82 GLN A N 1
ATOM 644 C CA . GLN A 1 82 ? 10.181 5.316 -17.022 1.00 91.06 82 GLN A CA 1
ATOM 645 C C . GLN A 1 82 ? 8.987 4.546 -16.448 1.00 91.06 82 GLN A C 1
ATOM 647 O O . GLN A 1 82 ? 8.275 3.882 -17.199 1.00 91.06 82 GLN A O 1
ATOM 652 N N . ILE A 1 83 ? 8.716 4.696 -15.148 1.00 90.69 83 ILE A N 1
ATOM 653 C CA . ILE A 1 83 ? 7.539 4.102 -14.496 1.00 90.69 83 ILE A CA 1
ATOM 654 C C . ILE A 1 83 ? 6.256 4.617 -15.158 1.00 90.69 83 ILE A C 1
ATOM 656 O O . ILE A 1 83 ? 5.382 3.835 -15.527 1.00 90.69 83 ILE A O 1
ATOM 660 N N . ARG A 1 84 ? 6.159 5.931 -15.385 1.00 89.44 84 ARG A N 1
ATOM 661 C CA . ARG A 1 84 ? 5.015 6.550 -16.066 1.00 89.44 84 ARG A CA 1
ATOM 662 C C . ARG A 1 84 ? 4.823 6.009 -17.486 1.00 89.44 84 ARG A C 1
ATOM 664 O O . ARG A 1 84 ? 3.695 5.693 -17.849 1.00 89.44 84 ARG A O 1
ATOM 671 N N . GLN A 1 85 ? 5.890 5.885 -18.276 1.00 91.06 85 GLN A N 1
ATOM 672 C CA . GLN A 1 85 ? 5.814 5.328 -19.636 1.00 91.06 85 GLN A CA 1
ATOM 673 C C . GLN A 1 85 ? 5.361 3.864 -19.633 1.00 91.06 85 GLN A C 1
ATOM 675 O O . GLN A 1 85 ? 4.520 3.475 -20.443 1.00 91.06 85 GLN A O 1
ATOM 680 N N . LEU A 1 86 ? 5.869 3.067 -18.690 1.00 90.56 86 LEU A N 1
ATOM 681 C CA . LEU A 1 86 ? 5.461 1.676 -18.510 1.00 90.56 86 LEU A CA 1
ATOM 682 C C . LEU A 1 86 ? 3.965 1.570 -18.190 1.00 90.56 86 LEU A C 1
ATOM 684 O O . LEU A 1 86 ? 3.259 0.800 -18.838 1.00 90.56 86 LEU A O 1
ATOM 688 N N . VAL A 1 87 ? 3.458 2.390 -17.266 1.00 90.25 87 VAL A N 1
ATOM 689 C CA . VAL A 1 87 ? 2.028 2.406 -16.921 1.00 90.25 87 VAL A CA 1
ATOM 690 C C . VAL A 1 87 ? 1.162 2.866 -18.095 1.00 90.25 87 VAL A C 1
ATOM 692 O O . VAL A 1 87 ? 0.144 2.239 -18.369 1.00 90.25 87 VAL A O 1
ATOM 695 N N . ILE A 1 88 ? 1.560 3.916 -18.822 1.00 90.06 88 ILE A N 1
ATOM 696 C CA . ILE A 1 88 ? 0.831 4.382 -20.016 1.00 90.06 88 ILE A CA 1
ATOM 697 C C . ILE A 1 88 ? 0.720 3.260 -21.052 1.00 90.06 88 ILE A C 1
ATOM 699 O O . ILE A 1 88 ? -0.349 3.057 -21.620 1.00 90.06 88 ILE A O 1
ATOM 703 N N . ARG A 1 89 ? 1.800 2.500 -21.264 1.00 90.31 89 ARG A N 1
ATOM 704 C CA . ARG A 1 89 ? 1.806 1.360 -22.185 1.00 90.31 89 ARG A CA 1
ATOM 705 C C . ARG A 1 89 ? 0.901 0.218 -21.718 1.00 90.31 89 ARG A C 1
ATOM 707 O O . ARG A 1 89 ? 0.236 -0.399 -22.540 1.00 90.31 89 ARG A O 1
ATOM 714 N N . ILE A 1 90 ? 0.871 -0.084 -20.421 1.00 89.94 90 ILE A N 1
ATOM 715 C CA . ILE A 1 90 ? -0.031 -1.109 -19.871 1.00 89.94 90 ILE A CA 1
ATOM 716 C C . ILE A 1 90 ? -1.492 -0.688 -20.062 1.00 89.94 90 ILE A C 1
ATOM 718 O O . ILE A 1 90 ? -2.304 -1.487 -20.520 1.00 89.94 90 ILE A O 1
ATOM 722 N N . LEU A 1 91 ? -1.812 0.575 -19.772 1.00 89.12 91 LEU A N 1
ATOM 723 C CA . LEU A 1 91 ? -3.160 1.116 -19.942 1.00 89.12 91 LEU A CA 1
ATOM 724 C C . LEU A 1 91 ? -3.590 1.121 -21.415 1.00 89.12 91 LEU A C 1
ATOM 726 O O . LEU A 1 91 ? -4.708 0.708 -21.715 1.00 89.12 91 LEU A O 1
ATOM 730 N N . SER A 1 92 ? -2.702 1.489 -22.346 1.00 87.62 92 SER A N 1
ATOM 731 C CA . SER A 1 92 ? -3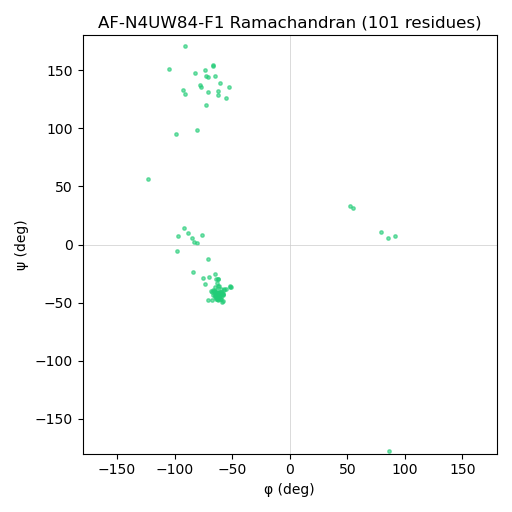.026 1.461 -23.777 1.00 87.62 92 SER A CA 1
ATOM 732 C C . SER A 1 92 ? -3.281 0.043 -24.296 1.00 87.62 92 SER A C 1
ATOM 734 O O . SER A 1 92 ? -4.202 -0.157 -25.086 1.00 87.62 92 SER A O 1
ATOM 736 N N . LEU A 1 93 ? -2.544 -0.962 -23.800 1.00 87.31 93 LEU A N 1
ATOM 737 C CA . LEU A 1 93 ? -2.804 -2.379 -24.097 1.00 87.31 93 LEU A CA 1
ATOM 738 C C . LEU A 1 93 ? -4.160 -2.859 -23.560 1.00 87.31 93 LEU A C 1
ATOM 740 O O . LEU A 1 93 ? -4.772 -3.743 -24.151 1.00 87.31 93 LEU A O 1
ATOM 744 N N . GLN A 1 94 ? -4.645 -2.265 -22.469 1.00 85.56 94 GLN A N 1
ATOM 745 C CA . GLN A 1 94 ? -5.978 -2.513 -21.911 1.00 85.56 94 GLN A CA 1
ATOM 746 C C . GLN A 1 94 ? -7.086 -1.698 -22.608 1.00 85.56 94 GLN A C 1
ATOM 748 O O . GLN A 1 94 ? -8.248 -1.784 -22.218 1.00 85.56 94 GLN A O 1
ATOM 753 N N . GLY A 1 95 ? -6.746 -0.917 -23.640 1.00 84.06 95 GLY A N 1
ATOM 754 C CA . GLY A 1 95 ? -7.681 -0.067 -24.381 1.00 84.06 95 GLY A CA 1
ATOM 755 C C . GLY A 1 95 ? -7.921 1.313 -23.757 1.00 84.06 95 GLY A C 1
ATOM 756 O O . GLY A 1 95 ? -8.742 2.077 -24.264 1.00 84.06 95 GLY A O 1
ATOM 757 N N . ASP A 1 96 ? -7.206 1.669 -22.687 1.00 85.00 96 ASP A N 1
ATOM 758 C CA . ASP A 1 96 ? -7.313 2.967 -22.023 1.00 85.00 96 ASP A CA 1
ATOM 759 C C . ASP A 1 96 ? -6.197 3.927 -22.468 1.00 85.00 96 ASP A C 1
ATOM 761 O O . ASP A 1 96 ? -5.102 3.979 -21.907 1.00 85.00 96 ASP A O 1
ATOM 765 N N . ASN A 1 97 ? -6.516 4.753 -23.464 1.00 83.62 97 ASN A N 1
ATOM 766 C CA . ASN A 1 97 ? -5.596 5.738 -24.040 1.00 83.62 97 ASN A CA 1
ATOM 767 C C . ASN A 1 97 ? -5.668 7.124 -23.376 1.00 83.62 97 ASN A C 1
ATOM 769 O O . ASN A 1 97 ? -5.167 8.106 -23.928 1.00 83.62 97 ASN A O 1
ATOM 773 N N . LYS A 1 98 ? -6.306 7.253 -22.205 1.00 83.62 98 LYS A N 1
ATOM 774 C CA . LYS A 1 98 ? -6.412 8.554 -21.529 1.00 83.62 98 LYS A CA 1
ATOM 775 C C . LYS A 1 98 ? -5.049 8.997 -20.973 1.00 83.62 98 LYS A C 1
ATOM 777 O O . LYS A 1 98 ? -4.304 8.164 -20.440 1.00 83.62 98 LYS A O 1
ATOM 782 N N . PRO A 1 99 ? -4.725 10.301 -20.994 1.00 80.88 99 PRO A N 1
ATOM 783 C CA . PRO A 1 99 ? -3.494 10.811 -20.396 1.00 80.88 99 PRO A CA 1
ATOM 784 C C . PRO A 1 99 ? -3.460 10.517 -18.889 1.00 80.88 99 PRO A C 1
ATOM 786 O O . PRO A 1 99 ? -4.476 10.586 -18.196 1.00 80.88 99 PRO A O 1
ATOM 789 N N . LEU A 1 100 ? -2.293 10.124 -18.374 1.00 79.06 100 LEU A N 1
ATOM 790 C CA . LEU A 1 100 ? -2.095 9.834 -16.951 1.00 79.06 100 LEU A CA 1
ATOM 791 C C . LEU A 1 100 ? -1.628 11.107 -16.223 1.00 79.06 100 LEU A C 1
ATOM 793 O O . LEU A 1 100 ? -0.654 11.722 -16.641 1.00 79.06 100 LEU A O 1
ATOM 797 N N . GLY A 1 101 ? -2.256 11.505 -15.116 1.00 70.50 101 GLY A N 1
ATOM 798 C CA . GLY A 1 101 ? -1.881 12.711 -14.351 1.00 70.50 101 GLY A CA 1
ATOM 799 C C . GLY A 1 101 ? -2.518 14.016 -14.853 1.00 70.50 101 GLY A C 1
ATOM 800 O O . GLY A 1 101 ? -3.345 14.000 -15.759 1.00 70.50 101 GLY A O 1
ATOM 801 N N . LYS A 1 102 ? -2.169 15.143 -14.217 1.00 61.59 102 LYS A N 1
ATOM 802 C CA . LYS A 1 102 ? -2.654 16.474 -14.617 1.00 61.59 102 LYS A CA 1
ATOM 803 C C . LYS A 1 102 ? -1.878 16.966 -15.843 1.00 61.59 102 LYS A C 1
ATOM 805 O O . LYS A 1 102 ? -0.664 16.768 -15.898 1.00 61.59 102 LYS A O 1
ATOM 810 N N . HIS A 1 103 ? -2.601 17.553 -16.795 1.00 48.34 103 HIS A N 1
ATOM 811 C CA . HIS A 1 103 ? -2.023 18.411 -17.828 1.00 48.34 103 HIS A CA 1
ATOM 812 C C . HIS A 1 103 ? -1.485 19.695 -17.200 1.00 48.34 103 HIS A C 1
ATOM 814 O O . HIS A 1 103 ? -2.130 20.177 -16.239 1.00 48.34 103 HIS A O 1
#

Organism: Fusarium oxysporum f. s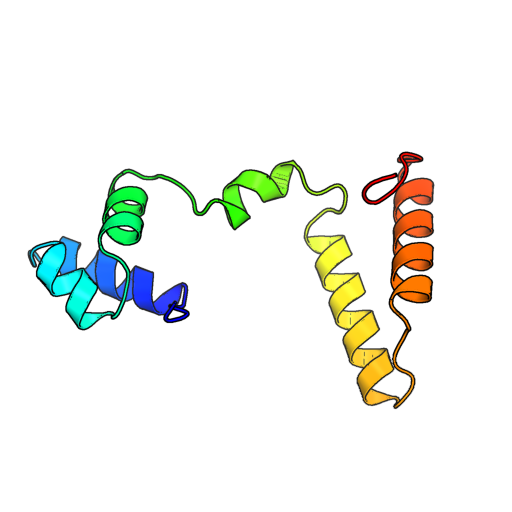p. cubense (strain race 1) (NCBI:txid1229664)

Foldseek 3Di:
DPDQDPVLLVQLLVCVVVPDDLVVSCVVSVHDSVVSVCVVVVNDDPVVVCQVVDLDHPVVVVVLVVVQVVCVVVVNHDDPVRSLVVVCVVSVVVVRNDHDDDD

Radius of gyration: 19.34 Å; Cα contacts (8 Å, |Δi|>4): 61; chains: 1; bounding box: 41×26×51 Å

Nearest PDB structures (foldseek):
  4ldz-assembly1_B  TM=6.875E-01  e=1.262E+00  Bacillus subtilis subsp. subtilis str. 168
  4zms-assembly1_B  TM=6.524E-01  e=2.599E+00  Streptococcus pneumoniae R6
  3clo-assembly1_B  TM=6.745E-01  e=2.305E+00  Bacteroides thetaiotaomicron VPI-5482
  1p4w-assembly1_A  TM=6.442E-01  e=3.512E+00  Erwinia amylovora
  1l3l-assembly2_A  TM=5.090E-01  e=3.307E+00  Agrobacterium tumefaciens

Solvent-accessible surface area (backbone atoms only — not comparable to full-atom values): 6170 Å² total; per-residue (Å²): 127,88,84,64,55,74,64,36,51,51,52,22,51,49,37,36,74,74,70,41,54,61,68,57,20,16,61,74,40,64,40,60,48,67,63,52,55,39,45,77,72,66,50,69,57,68,76,71,66,46,51,86,71,45,91,60,55,74,68,61,50,50,54,49,52,52,50,53,54,50,30,47,76,67,76,51,68,76,50,73,66,57,52,49,54,52,51,51,52,53,35,43,75,73,68,45,77,69,83,83,79,84,132